Protein AF-A0A8T4E8Z8-F1 (afdb_monomer_lite)

Radius of gyration: 15.79 Å; chains: 1; bounding box: 40×46×44 Å

Sequence (149 aa):
YTINHCMGQRDHTHGIRDWTGIGNWFYFVVWFNDTLCINPAAIVMQDGRLGTGGFLFKDGKNIPLVDMKLKSHDFRDDGIFPTRTTLELLDANGDMHILIGEPGDIIPVPFTDAEGNESILVQSFGKFQLNDIMDGYGSYEVLRRMDKN

Structure (mmCIF, N/CA/C/O backbone):
data_AF-A0A8T4E8Z8-F1
#
_entry.id   AF-A0A8T4E8Z8-F1
#
loop_
_atom_site.group_PDB
_atom_site.id
_atom_site.type_symbol
_atom_site.label_atom_id
_atom_site.label_alt_id
_atom_site.label_comp_id
_atom_site.label_asym_id
_atom_site.label_entity_id
_atom_site.label_seq_id
_atom_site.pdbx_PDB_ins_code
_atom_site.Cartn_x
_atom_site.Cartn_y
_atom_site.Cartn_z
_atom_site.occupancy
_atom_site.B_iso_or_equiv
_atom_site.auth_seq_id
_atom_site.auth_comp_id
_atom_site.auth_asym_id
_atom_site.auth_atom_id
_atom_site.pdbx_PDB_model_num
ATOM 1 N N . TYR A 1 1 ? 9.522 -29.191 7.506 1.00 73.12 1 TYR A N 1
ATOM 2 C CA . TYR A 1 1 ? 9.161 -28.635 6.189 1.00 73.12 1 TYR A CA 1
ATOM 3 C C . TYR A 1 1 ? 10.310 -27.772 5.701 1.00 73.12 1 TYR A C 1
ATOM 5 O O . TYR A 1 1 ? 10.878 -27.063 6.522 1.00 73.12 1 TYR A O 1
ATOM 13 N N . THR A 1 2 ? 10.666 -27.853 4.419 1.00 87.25 2 THR A N 1
ATOM 14 C CA . THR A 1 2 ? 11.656 -26.960 3.793 1.00 87.25 2 THR A CA 1
ATOM 15 C C . THR A 1 2 ? 10.901 -25.916 2.985 1.00 87.25 2 THR A C 1
ATOM 17 O O . THR A 1 2 ? 10.030 -26.277 2.197 1.00 87.25 2 THR A O 1
ATOM 20 N N . ILE A 1 3 ? 11.212 -24.641 3.205 1.00 84.31 3 ILE A N 1
ATOM 21 C CA . ILE A 1 3 ? 10.571 -23.503 2.545 1.00 84.31 3 ILE A CA 1
ATOM 22 C C . ILE A 1 3 ? 11.584 -22.922 1.551 1.00 84.31 3 ILE A C 1
ATOM 24 O O . ILE A 1 3 ? 12.652 -22.476 1.962 1.00 84.31 3 ILE A O 1
ATOM 28 N N . ASN A 1 4 ? 11.266 -22.971 0.255 1.00 86.38 4 ASN A N 1
ATOM 29 C CA . ASN A 1 4 ? 12.123 -22.513 -0.847 1.00 86.38 4 ASN A CA 1
ATOM 30 C C . ASN A 1 4 ? 11.395 -21.443 -1.676 1.00 86.38 4 ASN A C 1
ATOM 32 O O . ASN A 1 4 ? 10.169 -21.379 -1.634 1.00 86.38 4 ASN A O 1
ATOM 36 N N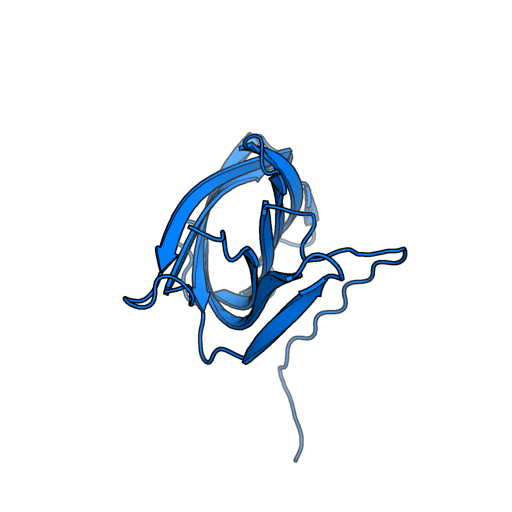 . HIS A 1 5 ? 12.141 -20.640 -2.447 1.00 79.19 5 HIS A N 1
ATOM 37 C CA . HIS A 1 5 ? 11.598 -19.604 -3.349 1.00 79.19 5 HIS A CA 1
ATOM 38 C C . HIS A 1 5 ? 10.611 -18.649 -2.666 1.00 79.19 5 HIS A C 1
ATOM 40 O O . HIS A 1 5 ? 9.549 -18.336 -3.196 1.00 79.19 5 HIS A O 1
ATOM 46 N N . CYS A 1 6 ? 10.954 -18.222 -1.454 1.00 80.81 6 CYS A N 1
ATOM 47 C CA . CYS A 1 6 ? 10.121 -17.327 -0.668 1.00 80.81 6 CYS A CA 1
ATOM 48 C C . CYS A 1 6 ? 10.689 -15.918 -0.657 1.00 80.81 6 CYS A C 1
ATOM 50 O O . CYS A 1 6 ? 11.903 -15.713 -0.684 1.00 80.81 6 CYS A O 1
ATOM 52 N N . MET A 1 7 ? 9.776 -14.961 -0.575 1.00 77.69 7 MET A N 1
ATOM 53 C CA . MET A 1 7 ? 10.091 -13.552 -0.419 1.00 77.69 7 MET A CA 1
ATOM 54 C C . MET A 1 7 ? 10.023 -13.192 1.059 1.00 77.69 7 MET A C 1
ATOM 56 O O . MET A 1 7 ? 9.243 -13.766 1.821 1.00 77.69 7 MET A O 1
ATOM 60 N N . GLY A 1 8 ? 10.867 -12.251 1.461 1.00 83.06 8 GLY A N 1
ATOM 61 C CA . GLY A 1 8 ? 10.908 -11.734 2.817 1.00 83.06 8 GLY A CA 1
ATOM 62 C C . GLY A 1 8 ? 10.972 -10.219 2.781 1.00 83.06 8 GLY A C 1
ATOM 63 O O . GLY A 1 8 ? 11.726 -9.639 2.003 1.00 83.06 8 GLY A O 1
ATOM 64 N N . GLN A 1 9 ? 10.197 -9.592 3.652 1.00 85.88 9 GLN A N 1
ATOM 65 C CA . GLN A 1 9 ? 10.253 -8.163 3.908 1.00 85.88 9 GLN A CA 1
ATOM 66 C C . GLN A 1 9 ? 10.801 -7.943 5.313 1.00 85.88 9 GLN A C 1
ATOM 68 O O . GLN A 1 9 ? 10.461 -8.667 6.249 1.00 85.88 9 GLN A O 1
ATOM 73 N N . ARG A 1 10 ? 11.606 -6.893 5.466 1.00 88.50 10 ARG A N 1
ATOM 74 C CA . ARG A 1 10 ? 11.874 -6.287 6.764 1.00 88.50 10 ARG A CA 1
ATOM 75 C C . ARG A 1 10 ? 11.838 -4.777 6.617 1.00 88.50 10 ARG A C 1
ATOM 77 O O . ARG A 1 10 ? 12.736 -4.196 6.014 1.00 88.50 10 ARG A O 1
ATOM 84 N N . ASP A 1 11 ? 10.838 -4.157 7.211 1.00 88.38 11 ASP A N 1
ATOM 85 C CA . ASP A 1 11 ? 10.815 -2.728 7.474 1.00 88.38 11 ASP A CA 1
ATOM 86 C C . ASP A 1 11 ? 11.259 -2.451 8.918 1.00 88.38 11 ASP A C 1
ATOM 88 O O . ASP A 1 11 ? 11.391 -3.348 9.759 1.00 88.38 11 ASP A O 1
ATOM 92 N N . HIS A 1 12 ? 11.602 -1.196 9.192 1.00 88.88 12 HIS A N 1
ATOM 93 C CA . HIS A 1 12 ? 11.970 -0.767 10.530 1.00 88.88 12 HIS A CA 1
ATOM 94 C C . HIS A 1 12 ? 11.457 0.639 10.780 1.00 88.88 12 HIS A C 1
ATOM 96 O O . HIS A 1 12 ? 11.642 1.551 9.977 1.00 88.88 12 HIS A O 1
ATOM 102 N N . THR A 1 13 ? 10.859 0.841 11.944 1.00 85.94 13 THR A N 1
ATOM 103 C CA . THR A 1 13 ? 10.588 2.171 12.473 1.00 85.94 13 THR A CA 1
ATOM 104 C C . THR A 1 13 ? 10.772 2.164 13.980 1.00 85.94 13 THR A C 1
ATOM 106 O O . THR A 1 13 ? 10.623 1.130 14.625 1.00 85.94 13 THR A O 1
ATOM 109 N N . HIS A 1 14 ? 11.083 3.326 14.541 1.00 88.31 14 HIS A N 1
ATOM 110 C CA . HIS A 1 14 ? 11.243 3.545 15.971 1.00 88.31 14 HIS A CA 1
ATOM 111 C C . HIS A 1 14 ? 10.494 4.816 16.391 1.00 88.31 14 HIS A C 1
ATOM 113 O O . HIS A 1 14 ? 10.242 5.691 15.564 1.00 88.31 14 HIS A O 1
ATOM 119 N N . GLY A 1 15 ? 10.153 4.915 17.676 1.00 89.81 15 GLY A N 1
ATOM 120 C CA . GLY A 1 15 ? 9.452 6.064 18.254 1.00 89.81 15 GLY A CA 1
ATOM 121 C C . GLY A 1 15 ? 8.089 5.711 18.844 1.00 89.81 15 GLY A C 1
ATOM 122 O O . GLY A 1 15 ? 7.636 4.569 18.767 1.00 89.81 15 GLY A O 1
ATOM 123 N N . ILE A 1 16 ? 7.451 6.706 19.462 1.00 88.19 16 ILE A N 1
ATOM 124 C CA . ILE A 1 16 ? 6.087 6.589 19.985 1.00 88.19 16 ILE A CA 1
ATOM 125 C C . ILE A 1 16 ? 5.129 6.587 18.793 1.00 88.19 16 ILE A C 1
ATOM 127 O O . ILE A 1 16 ? 5.208 7.468 17.937 1.00 88.19 16 ILE A O 1
ATOM 131 N N . ARG A 1 17 ? 4.234 5.599 18.738 1.00 87.19 17 ARG A N 1
ATOM 132 C CA . ARG A 1 17 ? 3.198 5.496 17.711 1.00 87.19 17 ARG A CA 1
ATOM 133 C C . ARG A 1 17 ? 1.835 5.456 18.372 1.00 87.19 17 ARG A C 1
ATOM 135 O O . ARG A 1 17 ? 1.592 4.606 19.224 1.00 87.19 17 ARG A O 1
ATOM 142 N N . ASP A 1 18 ? 0.973 6.359 17.934 1.00 89.56 18 ASP A N 1
ATOM 143 C CA . ASP A 1 18 ? -0.442 6.347 18.254 1.00 89.56 18 ASP A CA 1
ATOM 144 C C . ASP A 1 18 ? -1.225 6.044 16.972 1.00 89.56 18 ASP A C 1
ATOM 146 O O . ASP A 1 18 ? -1.353 6.884 16.080 1.00 89.56 18 ASP A O 1
ATOM 150 N N . TRP A 1 19 ? -1.694 4.801 16.865 1.00 90.69 19 TRP A N 1
ATOM 151 C CA . TRP A 1 19 ? -2.457 4.330 15.714 1.00 90.69 19 TRP A CA 1
ATOM 152 C C . TRP A 1 19 ? -3.920 4.771 15.748 1.00 90.69 19 TRP A C 1
ATOM 154 O O . TRP A 1 19 ? -4.617 4.568 14.758 1.00 90.69 19 TRP A O 1
ATOM 164 N N . THR A 1 20 ? -4.410 5.377 16.830 1.00 91.31 20 THR A N 1
ATOM 165 C CA . THR A 1 20 ? -5.722 6.039 16.811 1.00 91.31 20 THR A CA 1
ATOM 166 C C . THR A 1 20 ? -5.581 7.493 16.357 1.00 91.31 20 THR A C 1
ATOM 168 O O . THR A 1 20 ? -6.523 8.040 15.793 1.00 91.31 20 THR A O 1
ATOM 171 N N . GLY A 1 21 ? -4.402 8.108 16.511 1.00 87.31 21 GLY A N 1
ATOM 172 C CA . GLY A 1 21 ? -4.135 9.521 16.210 1.00 87.31 21 GLY A CA 1
ATOM 173 C C . GLY A 1 21 ? -4.012 9.914 14.728 1.00 87.31 21 GLY A C 1
ATOM 174 O O . GLY A 1 21 ? -3.993 11.106 14.421 1.00 87.31 21 GLY A O 1
ATOM 175 N N . ILE A 1 22 ? -3.950 8.957 13.796 1.00 86.56 22 ILE A N 1
ATOM 176 C CA . ILE A 1 22 ? -3.919 9.219 12.342 1.00 86.56 22 ILE A CA 1
ATOM 177 C C . ILE A 1 22 ? -5.250 8.835 11.679 1.00 86.56 22 ILE A C 1
ATOM 179 O O . ILE A 1 22 ? -6.045 8.103 12.261 1.00 86.56 22 ILE A O 1
ATOM 183 N N . GLY A 1 23 ? -5.514 9.356 10.475 1.00 84.69 23 GLY A N 1
ATOM 184 C CA . GLY A 1 23 ? -6.725 9.031 9.716 1.00 84.69 23 GLY A CA 1
ATOM 185 C C . GLY A 1 23 ? -6.639 7.634 9.100 1.00 84.69 23 GLY A C 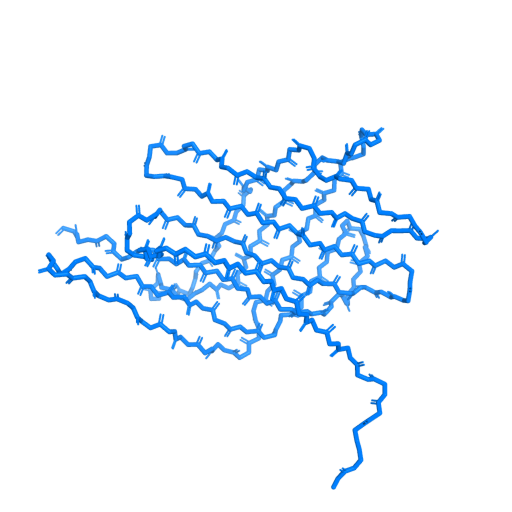1
ATOM 186 O O . GLY A 1 23 ? -7.116 6.665 9.682 1.00 84.69 23 GLY A O 1
ATOM 187 N N . ASN A 1 24 ? -5.994 7.529 7.936 1.00 88.75 24 ASN A N 1
ATOM 188 C CA . ASN A 1 24 ? -5.722 6.246 7.282 1.00 88.75 24 ASN A CA 1
ATOM 189 C C . ASN A 1 24 ? -4.222 6.052 7.053 1.00 88.75 24 ASN A C 1
ATOM 191 O O . ASN A 1 24 ? -3.474 7.012 6.857 1.00 88.75 24 ASN A O 1
ATOM 195 N N . TRP A 1 25 ? -3.804 4.794 7.024 1.00 93.81 25 TRP A N 1
ATOM 196 C CA . TRP A 1 25 ? -2.454 4.367 6.663 1.00 93.81 25 TRP A CA 1
ATOM 197 C C . TRP A 1 25 ? -2.556 3.350 5.538 1.00 93.81 25 TRP A C 1
ATOM 199 O O . TRP A 1 25 ? -3.407 2.467 5.594 1.00 93.81 25 TRP A O 1
ATOM 209 N N . PHE A 1 26 ? -1.691 3.471 4.542 1.00 95.50 26 PHE A N 1
ATOM 210 C CA . PHE A 1 26 ? -1.542 2.511 3.459 1.00 95.50 26 PHE A CA 1
ATOM 211 C C . PHE A 1 26 ? -0.070 2.172 3.343 1.00 95.50 26 PHE A C 1
ATOM 213 O O . PHE A 1 26 ? 0.749 3.065 3.123 1.00 95.50 26 PHE A O 1
ATOM 220 N N . TYR A 1 27 ? 0.266 0.899 3.477 1.00 96.62 27 TYR A N 1
ATOM 221 C CA . TYR A 1 27 ? 1.625 0.422 3.330 1.00 96.62 27 TYR A CA 1
ATOM 222 C C . TYR A 1 27 ? 1.628 -0.910 2.610 1.00 96.62 27 TYR A C 1
ATOM 224 O O . TYR A 1 27 ? 1.086 -1.905 3.088 1.00 96.62 27 TYR A O 1
ATOM 232 N N . PHE A 1 28 ? 2.234 -0.916 1.429 1.00 97.62 28 PHE A N 1
ATOM 233 C CA . PHE A 1 28 ? 2.340 -2.114 0.612 1.00 97.62 28 PHE A CA 1
ATOM 234 C C . PHE A 1 28 ? 3.808 -2.411 0.351 1.00 97.62 28 PHE A C 1
ATOM 236 O O . PHE A 1 28 ? 4.605 -1.496 0.138 1.00 97.62 28 PHE A O 1
ATOM 243 N N . VAL A 1 29 ? 4.176 -3.688 0.339 1.00 96.75 29 VAL A N 1
ATOM 244 C CA . VAL A 1 29 ? 5.468 -4.138 -0.187 1.00 96.75 29 VAL A CA 1
ATOM 245 C C . VAL A 1 29 ? 5.194 -5.291 -1.122 1.00 96.75 29 VAL A C 1
ATOM 247 O O . VAL A 1 29 ? 4.774 -6.362 -0.690 1.00 96.75 29 VAL A O 1
ATOM 250 N N . VAL A 1 30 ? 5.382 -5.042 -2.411 1.00 97.62 30 VAL A N 1
ATOM 251 C CA . VAL A 1 30 ? 4.860 -5.895 -3.474 1.00 97.62 30 VAL A CA 1
ATOM 252 C C . VAL A 1 30 ? 5.979 -6.281 -4.419 1.00 97.62 30 VAL A C 1
ATOM 254 O O . VAL A 1 30 ? 6.745 -5.428 -4.868 1.00 97.62 30 VAL A O 1
ATOM 257 N N . TRP A 1 31 ? 6.021 -7.560 -4.763 1.00 96.31 31 TRP A N 1
ATOM 258 C CA . TRP A 1 31 ? 6.874 -8.113 -5.802 1.00 96.31 31 TRP A CA 1
ATOM 259 C C . TRP A 1 31 ? 6.007 -8.531 -6.979 1.00 96.31 31 TRP A C 1
ATOM 261 O O . TRP A 1 31 ? 5.010 -9.228 -6.801 1.00 96.31 31 TRP A O 1
ATOM 271 N N . PHE A 1 32 ? 6.403 -8.120 -8.178 1.00 96.50 32 PHE A N 1
ATOM 272 C CA . PHE A 1 32 ? 5.764 -8.541 -9.426 1.00 96.50 32 PHE A CA 1
ATOM 273 C C . PHE A 1 32 ? 6.603 -9.588 -10.153 1.00 96.50 32 PHE A C 1
ATOM 275 O O . PHE A 1 32 ? 6.068 -10.486 -10.793 1.00 96.50 32 PHE A O 1
ATOM 282 N N . ASN A 1 33 ? 7.925 -9.465 -10.065 1.00 93.88 33 ASN A N 1
ATOM 283 C CA . ASN A 1 33 ? 8.898 -10.416 -10.591 1.00 93.88 33 ASN A CA 1
ATOM 284 C C . ASN A 1 33 ? 10.287 -10.107 -10.000 1.00 93.88 33 ASN A C 1
ATOM 286 O O . ASN A 1 33 ? 10.437 -9.198 -9.181 1.00 93.88 33 ASN A O 1
ATOM 290 N N . ASP A 1 34 ? 11.308 -10.834 -10.452 1.00 91.56 34 ASP A N 1
ATOM 291 C CA . ASP A 1 34 ? 12.688 -10.726 -9.960 1.00 91.56 34 ASP A CA 1
ATOM 292 C C . ASP A 1 34 ? 13.336 -9.348 -10.176 1.00 91.56 34 ASP A C 1
ATOM 294 O O . ASP A 1 34 ? 14.337 -9.029 -9.531 1.00 91.56 34 ASP A O 1
ATOM 298 N N . THR A 1 35 ? 12.795 -8.520 -11.074 1.00 95.38 35 THR A N 1
ATOM 299 C CA . THR A 1 35 ? 13.341 -7.193 -11.380 1.00 95.38 35 THR A CA 1
ATOM 300 C C . THR A 1 35 ? 12.398 -6.048 -11.048 1.00 95.38 35 THR A C 1
ATOM 302 O O . THR A 1 35 ? 12.797 -4.903 -11.239 1.00 95.38 35 THR A O 1
ATOM 305 N N . LEU A 1 36 ? 11.196 -6.314 -10.525 1.00 97.12 36 LEU A N 1
ATOM 306 C CA . LEU A 1 36 ? 10.172 -5.299 -10.289 1.00 97.12 36 LEU A CA 1
ATOM 307 C C . LEU A 1 36 ? 9.486 -5.477 -8.934 1.00 97.12 36 LEU A C 1
ATOM 309 O O . LEU A 1 36 ? 8.726 -6.424 -8.718 1.00 97.12 36 LEU A O 1
ATOM 313 N N . CYS A 1 37 ? 9.711 -4.509 -8.049 1.00 96.81 37 CYS A N 1
ATOM 314 C CA . CYS A 1 37 ? 9.071 -4.427 -6.738 1.00 96.81 37 CYS A CA 1
ATOM 315 C C . CYS A 1 37 ? 8.622 -2.991 -6.472 1.00 96.81 37 CYS A C 1
ATOM 317 O O . CYS A 1 37 ? 9.230 -2.049 -6.975 1.00 96.81 37 CYS A O 1
ATOM 319 N N . ILE A 1 38 ? 7.606 -2.798 -5.640 1.00 97.81 38 ILE A N 1
ATOM 320 C CA . ILE A 1 38 ? 7.186 -1.460 -5.221 1.00 97.81 38 ILE A CA 1
ATOM 321 C C . ILE A 1 38 ? 6.837 -1.440 -3.739 1.00 97.81 38 ILE A C 1
ATOM 323 O O . ILE A 1 38 ? 6.285 -2.396 -3.195 1.00 97.81 38 ILE A O 1
ATOM 327 N N . ASN A 1 39 ? 7.171 -0.330 -3.091 1.00 96.81 39 ASN A N 1
ATOM 328 C CA . ASN A 1 39 ? 6.890 -0.079 -1.693 1.00 96.81 39 ASN A CA 1
ATOM 329 C C . ASN A 1 39 ? 6.305 1.326 -1.499 1.00 96.81 39 ASN A C 1
ATOM 331 O O . ASN A 1 39 ? 7.064 2.248 -1.202 1.00 96.81 39 ASN A O 1
ATOM 335 N N . PRO A 1 40 ? 4.996 1.538 -1.701 1.00 97.00 40 PRO A N 1
ATOM 336 C CA . PRO A 1 40 ? 4.360 2.795 -1.346 1.00 97.00 40 PRO A CA 1
ATOM 337 C C . PRO A 1 40 ? 3.936 2.825 0.128 1.00 97.00 40 PRO A C 1
ATOM 339 O O . PRO A 1 40 ? 3.436 1.838 0.670 1.00 97.00 40 PRO A O 1
ATOM 342 N N . ALA A 1 41 ? 4.094 3.991 0.748 1.00 95.56 41 ALA A N 1
ATOM 343 C CA . ALA A 1 41 ? 3.586 4.335 2.066 1.00 95.56 41 ALA A CA 1
ATOM 344 C C . ALA A 1 41 ? 2.823 5.663 1.983 1.00 95.56 41 ALA A C 1
ATOM 346 O O . ALA A 1 41 ? 3.361 6.667 1.506 1.00 95.56 41 ALA A O 1
ATOM 347 N N . ALA A 1 42 ? 1.586 5.687 2.469 1.00 92.88 42 ALA A N 1
ATOM 348 C CA . ALA A 1 42 ? 0.769 6.890 2.519 1.00 92.88 42 ALA A CA 1
ATOM 349 C C . ALA A 1 42 ? 0.045 7.016 3.863 1.00 92.88 42 ALA A C 1
ATOM 351 O O . ALA A 1 42 ? -0.565 6.066 4.349 1.00 92.88 42 ALA A O 1
ATOM 352 N N . ILE A 1 43 ? 0.086 8.216 4.440 1.00 91.19 43 ILE A N 1
ATOM 353 C CA . ILE A 1 43 ? -0.671 8.609 5.628 1.00 91.19 43 ILE A CA 1
ATOM 354 C C . ILE A 1 43 ? -1.677 9.666 5.209 1.00 91.19 43 ILE A C 1
ATOM 356 O O . ILE A 1 43 ? -1.283 10.739 4.754 1.00 91.19 43 ILE A O 1
ATOM 360 N N . VAL A 1 44 ? -2.959 9.385 5.400 1.00 86.94 44 VAL A N 1
ATOM 361 C CA . VAL A 1 44 ? -4.024 10.380 5.275 1.00 86.94 44 VAL A CA 1
ATOM 362 C C . VAL A 1 44 ? -4.291 10.937 6.668 1.00 86.94 44 VAL A C 1
ATOM 364 O O . VAL A 1 44 ? -4.761 10.223 7.556 1.00 86.94 44 VAL A O 1
ATOM 367 N N . MET A 1 45 ? -3.962 12.207 6.871 1.00 81.69 45 MET A N 1
ATOM 368 C CA . MET A 1 45 ? -4.300 12.949 8.082 1.00 81.69 45 MET A CA 1
ATOM 369 C C . MET A 1 45 ? -5.806 13.230 8.128 1.00 81.69 45 MET A C 1
ATOM 371 O O . MET A 1 45 ? -6.484 13.222 7.102 1.00 81.69 45 MET A O 1
ATOM 375 N N . GLN A 1 46 ? -6.333 13.538 9.313 1.00 73.25 46 GLN A N 1
ATOM 376 C CA . GLN A 1 46 ? -7.758 13.856 9.485 1.00 73.25 46 GLN A CA 1
ATOM 377 C C . GLN A 1 46 ? -8.220 15.068 8.666 1.00 73.25 46 GLN A C 1
ATOM 379 O O . GLN A 1 46 ? -9.356 15.118 8.212 1.00 73.25 46 GLN A O 1
ATOM 384 N N . ASP A 1 47 ? -7.333 16.041 8.461 1.00 76.38 47 ASP A N 1
ATOM 385 C CA . ASP A 1 47 ? -7.599 17.233 7.649 1.00 76.38 47 ASP A CA 1
ATOM 386 C C . ASP A 1 47 ? -7.456 16.982 6.135 1.00 76.38 47 ASP A C 1
ATOM 388 O O . ASP A 1 47 ? -7.503 17.920 5.340 1.00 76.38 47 ASP A O 1
ATOM 392 N N . GLY A 1 48 ? -7.263 15.723 5.729 1.00 74.75 48 GLY A N 1
ATOM 393 C CA . GLY A 1 48 ? -7.087 15.312 4.341 1.00 74.75 48 GLY A CA 1
ATOM 394 C C . GLY A 1 48 ? -5.674 15.518 3.795 1.00 74.75 48 GLY A C 1
ATOM 395 O O . GLY A 1 48 ? -5.423 15.147 2.647 1.00 74.75 48 GLY A O 1
ATOM 396 N N . ARG A 1 49 ? -4.728 16.069 4.576 1.00 78.69 49 ARG A N 1
ATOM 397 C CA . ARG A 1 49 ? -3.324 16.130 4.146 1.00 78.69 49 ARG A CA 1
ATOM 398 C C . ARG A 1 49 ? -2.766 14.727 3.966 1.00 78.69 49 ARG A C 1
ATOM 400 O O . ARG A 1 49 ? -3.004 13.838 4.782 1.00 78.69 49 ARG A O 1
ATOM 407 N N . LEU A 1 50 ? -1.961 14.564 2.925 1.00 84.56 50 LEU A N 1
ATOM 408 C CA . LEU A 1 50 ? -1.327 13.302 2.592 1.00 84.56 50 LEU A CA 1
ATOM 409 C C . LEU A 1 50 ? 0.180 13.400 2.835 1.00 84.56 50 LEU A C 1
ATOM 411 O O . LEU A 1 50 ? 0.853 14.257 2.266 1.00 84.56 50 LEU A O 1
ATOM 415 N N . GLY A 1 51 ? 0.705 12.531 3.694 1.00 88.00 51 GLY A N 1
ATOM 416 C CA . GLY A 1 51 ? 2.136 12.258 3.776 1.00 88.00 51 GLY A CA 1
ATOM 417 C C . GLY A 1 51 ? 2.444 11.024 2.942 1.00 88.00 51 GLY A C 1
ATOM 418 O O . GLY A 1 51 ? 1.883 9.968 3.216 1.00 88.00 51 GLY A O 1
ATOM 419 N N . THR A 1 52 ? 3.310 11.139 1.940 1.00 92.62 52 THR A N 1
ATOM 420 C CA . THR A 1 52 ? 3.635 10.035 1.025 1.00 92.62 52 THR A CA 1
ATOM 421 C C . THR A 1 52 ? 5.127 9.766 0.997 1.00 92.62 52 THR A C 1
ATOM 423 O O . THR A 1 52 ? 5.942 10.675 1.152 1.00 92.62 52 THR A O 1
ATOM 426 N N . GLY A 1 53 ? 5.495 8.521 0.740 1.00 93.31 53 GLY A N 1
ATOM 427 C CA . GLY A 1 53 ? 6.872 8.132 0.486 1.00 93.31 53 GLY A CA 1
ATOM 428 C C . GLY A 1 53 ? 6.941 6.696 0.006 1.00 93.31 53 GLY A C 1
ATOM 429 O O . GLY A 1 53 ? 5.972 5.951 0.108 1.00 93.31 53 GLY A O 1
ATOM 430 N N . GLY A 1 54 ? 8.078 6.300 -0.542 1.00 95.94 54 GLY A N 1
ATOM 431 C CA . GLY A 1 54 ? 8.231 4.948 -1.049 1.00 95.94 54 GLY A CA 1
ATOM 432 C C . GLY A 1 54 ? 9.171 4.865 -2.228 1.00 95.94 54 GLY A C 1
ATOM 433 O O . GLY A 1 54 ? 9.767 5.863 -2.644 1.00 95.94 54 GLY A O 1
ATOM 434 N N . PHE A 1 55 ? 9.288 3.658 -2.768 1.00 96.75 55 PHE A N 1
ATOM 435 C CA . PHE A 1 55 ? 10.196 3.386 -3.870 1.00 96.75 55 PHE A CA 1
ATOM 436 C C . PHE A 1 55 ? 9.634 2.340 -4.832 1.00 96.75 55 PHE A C 1
ATOM 438 O O . PHE A 1 55 ? 8.986 1.380 -4.418 1.00 96.75 55 PHE A O 1
ATOM 445 N N . LEU A 1 56 ? 9.931 2.517 -6.114 1.00 98.00 56 LEU A N 1
ATOM 446 C CA . LEU A 1 56 ? 9.841 1.510 -7.158 1.00 98.00 56 LEU A CA 1
ATOM 447 C C . LEU A 1 56 ? 11.245 0.946 -7.388 1.00 98.00 56 LEU A C 1
ATOM 449 O O . LEU A 1 56 ? 12.161 1.671 -7.767 1.00 98.00 56 LEU A O 1
ATOM 453 N N . PHE A 1 57 ? 11.424 -0.351 -7.187 1.00 97.56 57 PHE A N 1
ATOM 454 C CA . PHE A 1 57 ? 12.625 -1.044 -7.623 1.00 97.56 57 PHE A CA 1
ATOM 455 C C . PHE A 1 57 ? 12.380 -1.632 -9.009 1.00 97.56 57 PHE A C 1
ATOM 457 O O . PHE A 1 57 ? 11.463 -2.434 -9.177 1.00 97.56 57 PHE A O 1
ATOM 464 N N . LYS A 1 58 ? 13.193 -1.240 -9.992 1.00 97.62 58 LYS A N 1
ATOM 465 C CA . LYS A 1 58 ? 13.093 -1.716 -11.372 1.00 97.62 58 LYS A CA 1
ATOM 466 C C . LYS A 1 58 ? 14.476 -1.945 -11.974 1.00 97.62 58 LYS A C 1
ATOM 468 O O . LYS A 1 58 ? 15.305 -1.037 -11.981 1.00 97.62 58 LYS A O 1
ATOM 473 N N . ASP A 1 59 ? 14.722 -3.154 -12.472 1.00 97.06 59 ASP A N 1
ATOM 474 C CA . ASP A 1 59 ? 15.935 -3.539 -13.210 1.00 97.06 59 ASP A CA 1
ATOM 475 C C . ASP A 1 59 ? 17.242 -3.154 -12.487 1.00 97.06 59 ASP A C 1
ATOM 477 O O . ASP A 1 59 ? 18.164 -2.567 -13.058 1.00 97.06 59 ASP A O 1
ATOM 481 N N . GLY A 1 60 ? 17.312 -3.454 -11.186 1.00 96.06 60 GLY A N 1
ATOM 482 C CA . GLY A 1 60 ? 18.495 -3.177 -10.366 1.00 96.06 60 GLY A CA 1
ATOM 483 C C . GLY A 1 60 ? 18.587 -1.746 -9.828 1.00 96.06 60 GLY A C 1
ATOM 484 O O . GLY A 1 60 ? 19.562 -1.420 -9.150 1.00 96.06 60 GLY A O 1
ATOM 485 N N . LYS A 1 61 ? 17.604 -0.884 -10.108 1.00 97.56 61 LYS A N 1
ATOM 486 C CA . LYS A 1 61 ? 17.590 0.518 -9.673 1.00 97.56 61 LYS A CA 1
ATOM 487 C C . LYS A 1 61 ? 16.456 0.781 -8.700 1.00 97.56 61 LYS A C 1
ATOM 489 O O . LYS A 1 61 ? 15.341 0.319 -8.906 1.00 97.56 61 LYS A O 1
ATOM 494 N N . ASN A 1 62 ? 16.744 1.579 -7.677 1.00 97.50 62 ASN A N 1
ATOM 495 C CA . ASN A 1 62 ? 15.738 2.084 -6.755 1.00 97.50 62 ASN A CA 1
ATOM 496 C C . ASN A 1 62 ? 15.314 3.495 -7.180 1.00 97.50 62 ASN A C 1
ATOM 498 O O . ASN A 1 62 ? 16.156 4.388 -7.272 1.00 97.50 62 ASN A O 1
ATOM 502 N N . ILE A 1 63 ? 14.027 3.683 -7.447 1.00 98.38 63 ILE A N 1
ATOM 503 C CA . ILE A 1 63 ? 13.440 4.913 -7.975 1.00 98.38 63 ILE A CA 1
ATOM 504 C C . ILE A 1 63 ? 12.466 5.450 -6.920 1.00 98.38 63 ILE A C 1
ATOM 506 O O . ILE A 1 63 ? 11.495 4.769 -6.595 1.00 98.38 63 ILE A O 1
ATOM 510 N N . PRO A 1 64 ? 12.699 6.638 -6.342 1.00 98.19 64 PRO A N 1
ATOM 511 C CA . PRO A 1 64 ? 11.775 7.215 -5.370 1.00 98.19 64 PRO A CA 1
ATOM 512 C C . PRO A 1 64 ? 10.387 7.472 -5.963 1.00 98.19 64 PRO A C 1
ATOM 514 O O . PRO A 1 64 ? 10.271 7.890 -7.114 1.00 98.19 64 PRO A O 1
ATOM 517 N N . LEU A 1 65 ? 9.349 7.283 -5.151 1.00 97.81 65 LEU A N 1
ATOM 518 C CA . LEU A 1 65 ? 8.005 7.781 -5.432 1.00 97.81 65 LEU A CA 1
ATOM 519 C C . LEU A 1 65 ? 7.893 9.198 -4.859 1.00 97.81 65 LEU A C 1
ATOM 521 O O . LEU A 1 65 ? 8.139 9.403 -3.670 1.00 97.81 65 LEU A O 1
ATOM 525 N N . VAL A 1 66 ? 7.573 10.172 -5.708 1.00 96.12 66 VAL A N 1
ATOM 526 C CA . VAL A 1 66 ? 7.599 11.605 -5.365 1.00 96.12 66 VAL A CA 1
ATOM 527 C C . VAL A 1 66 ? 6.213 12.191 -5.107 1.00 96.12 66 VAL A C 1
ATOM 529 O O . VAL A 1 66 ? 6.115 13.210 -4.430 1.00 96.12 66 VAL A O 1
ATOM 532 N N . ASP A 1 67 ? 5.155 11.547 -5.602 1.00 94.88 67 ASP A N 1
ATOM 533 C CA . ASP A 1 67 ? 3.764 11.884 -5.286 1.00 94.88 67 ASP A CA 1
ATOM 534 C C . ASP A 1 67 ? 2.907 10.611 -5.264 1.00 94.88 67 ASP A C 1
ATOM 536 O O . ASP A 1 67 ? 3.220 9.620 -5.933 1.00 94.88 67 ASP A O 1
ATOM 540 N N . MET A 1 68 ? 1.822 10.634 -4.490 1.00 95.00 68 MET A N 1
ATOM 541 C CA . MET A 1 68 ? 0.805 9.585 -4.497 1.00 95.00 68 MET A CA 1
ATOM 542 C C . MET A 1 68 ? -0.579 10.187 -4.316 1.00 95.00 68 MET A C 1
ATOM 544 O O . MET A 1 68 ? -0.763 11.151 -3.581 1.00 95.00 68 MET A O 1
ATOM 548 N N . LYS A 1 69 ? -1.589 9.567 -4.920 1.00 93.44 69 LYS A N 1
ATOM 549 C CA . LYS A 1 69 ? -2.993 9.920 -4.714 1.00 93.44 69 LYS A CA 1
ATOM 550 C C . LYS A 1 69 ? -3.814 8.669 -4.483 1.00 93.44 69 LYS A C 1
ATOM 552 O O . LYS A 1 69 ? -3.769 7.727 -5.273 1.00 93.44 69 LYS A O 1
ATOM 557 N N . LEU A 1 70 ? -4.620 8.692 -3.428 1.00 92.81 70 LEU A N 1
ATOM 558 C CA . LEU A 1 70 ? -5.650 7.687 -3.218 1.00 92.81 70 LEU A CA 1
ATOM 559 C C . LEU A 1 70 ? -6.784 7.925 -4.221 1.00 92.81 70 LEU A C 1
ATOM 561 O O . LEU A 1 70 ? -7.436 8.966 -4.184 1.00 92.81 70 LEU A O 1
ATOM 565 N N . LYS A 1 71 ? -7.000 6.979 -5.138 1.00 94.88 71 LYS A N 1
ATOM 566 C CA . LYS A 1 71 ? -8.060 7.064 -6.156 1.00 94.88 71 LYS A CA 1
ATOM 567 C C . LYS A 1 71 ? -9.352 6.428 -5.666 1.00 94.88 71 LYS A C 1
ATOM 569 O O . LYS A 1 71 ? -10.418 7.002 -5.856 1.00 94.88 71 LYS A O 1
ATOM 574 N N . SER A 1 72 ? -9.246 5.259 -5.041 1.00 95.12 72 SER A N 1
ATOM 575 C CA . SER A 1 72 ? -10.362 4.581 -4.388 1.00 95.12 72 SER A CA 1
ATOM 576 C C . SER A 1 72 ? -9.867 3.708 -3.241 1.00 95.12 72 SER A C 1
ATOM 578 O O . SER A 1 72 ? -8.729 3.228 -3.249 1.00 95.12 72 SER A O 1
ATOM 580 N N . HIS A 1 73 ? -10.737 3.511 -2.259 1.00 94.56 73 HIS A N 1
ATOM 581 C CA . HIS A 1 73 ? -10.539 2.569 -1.172 1.00 94.56 73 HIS A CA 1
ATOM 582 C C . HIS A 1 73 ? -11.899 1.990 -0.791 1.00 94.56 73 HIS A C 1
ATOM 584 O O . HIS A 1 73 ? -12.728 2.676 -0.192 1.00 94.56 73 HIS A O 1
ATOM 590 N N . ASP A 1 74 ? -12.127 0.755 -1.217 1.00 96.38 74 ASP A N 1
ATOM 591 C CA . ASP A 1 74 ? -13.421 0.094 -1.158 1.00 96.38 74 ASP A CA 1
ATOM 592 C C . ASP A 1 74 ? -13.465 -0.858 0.039 1.00 96.38 74 ASP A C 1
ATOM 594 O O . ASP A 1 74 ? -12.456 -1.469 0.408 1.00 96.38 74 ASP A O 1
ATOM 598 N N . PHE A 1 75 ? -14.649 -0.999 0.631 1.00 95.00 75 PHE A N 1
ATOM 599 C CA . PHE A 1 75 ? -14.887 -1.800 1.829 1.00 95.00 75 PHE A CA 1
ATOM 600 C C . PHE A 1 75 ? -15.935 -2.881 1.574 1.00 95.00 75 PHE A C 1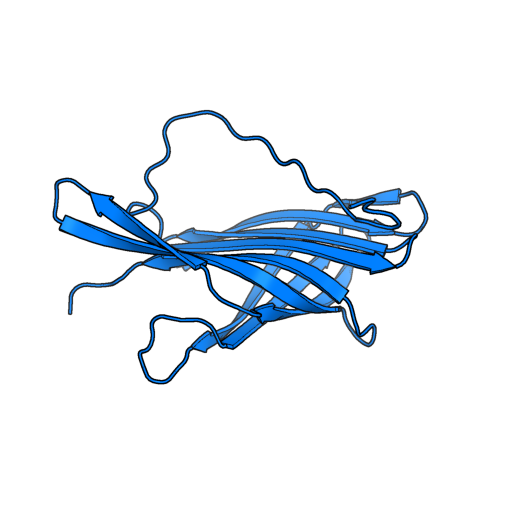
ATOM 602 O O . PHE A 1 75 ? -16.716 -2.804 0.624 1.00 95.00 75 PHE A O 1
ATOM 609 N N . ARG A 1 76 ? -15.950 -3.894 2.441 1.00 94.31 76 ARG A N 1
ATOM 610 C CA . ARG A 1 76 ? -17.072 -4.826 2.583 1.00 94.31 76 ARG A CA 1
ATOM 611 C C . ARG A 1 76 ? -18.301 -4.077 3.102 1.00 94.31 76 ARG A C 1
ATOM 613 O O . ARG A 1 76 ? -18.202 -2.936 3.548 1.00 94.31 76 ARG A O 1
ATOM 620 N N . ASP A 1 77 ? -19.444 -4.754 3.110 1.00 90.25 77 ASP A N 1
ATOM 621 C CA . ASP A 1 77 ? -20.717 -4.191 3.580 1.00 90.25 77 ASP A CA 1
ATOM 622 C C . ASP A 1 77 ? -20.678 -3.727 5.048 1.00 90.25 77 ASP A C 1
ATOM 624 O O . ASP A 1 77 ? -21.456 -2.864 5.444 1.00 90.25 77 ASP A O 1
ATOM 628 N N . ASP A 1 78 ? -19.757 -4.268 5.856 1.00 86.62 78 ASP A N 1
ATOM 629 C CA . ASP A 1 78 ? -19.509 -3.803 7.227 1.00 86.62 78 ASP A CA 1
ATOM 630 C C . ASP A 1 78 ? -18.879 -2.403 7.294 1.00 86.62 78 ASP A C 1
ATOM 632 O O . ASP A 1 78 ? -18.889 -1.773 8.350 1.00 86.62 78 ASP A O 1
ATOM 636 N N . GLY A 1 79 ? -18.338 -1.904 6.181 1.00 87.69 79 GLY A N 1
ATOM 637 C CA . GLY A 1 79 ? -17.645 -0.626 6.113 1.00 87.69 79 GLY A CA 1
ATOM 638 C C . GLY A 1 79 ? -16.351 -0.593 6.926 1.00 87.69 79 GLY A C 1
ATOM 639 O O . GLY A 1 79 ? -15.887 0.497 7.250 1.00 87.69 79 GLY A O 1
ATOM 640 N N . ILE A 1 80 ? -15.786 -1.747 7.289 1.00 87.94 80 ILE A N 1
ATOM 641 C CA . ILE A 1 80 ? -14.586 -1.888 8.124 1.00 87.94 80 ILE A CA 1
ATOM 642 C C . ILE A 1 80 ? -13.462 -2.520 7.320 1.00 87.94 80 ILE A C 1
ATOM 644 O O . ILE A 1 80 ? -12.361 -1.970 7.250 1.00 87.94 80 ILE A O 1
ATOM 648 N N . PHE A 1 81 ? -13.724 -3.678 6.716 1.00 94.50 81 PHE A N 1
ATOM 649 C CA . PHE A 1 81 ? -12.675 -4.446 6.063 1.00 94.50 81 PHE A CA 1
ATOM 650 C C . PHE A 1 81 ? -12.552 -4.064 4.592 1.00 94.50 81 PHE A C 1
ATOM 652 O O . PHE A 1 81 ? -13.555 -4.054 3.878 1.00 94.50 81 PHE A O 1
ATOM 659 N N . PRO A 1 82 ? -11.338 -3.764 4.109 1.00 96.06 82 PRO A N 1
ATOM 660 C CA . PRO A 1 82 ? -11.134 -3.364 2.732 1.00 96.06 82 PRO A CA 1
ATOM 661 C C . PRO A 1 82 ? -11.349 -4.543 1.780 1.00 96.06 82 PRO A C 1
ATOM 663 O O . PRO A 1 82 ? -11.061 -5.696 2.108 1.00 96.06 82 PRO A O 1
ATOM 666 N N . THR A 1 83 ? -11.820 -4.237 0.579 1.00 97.81 83 THR A N 1
ATOM 667 C CA . THR A 1 83 ? -11.890 -5.169 -0.554 1.00 97.81 83 THR A CA 1
ATOM 668 C C . THR A 1 83 ? -10.920 -4.777 -1.659 1.00 97.81 83 THR A C 1
ATOM 670 O O . THR A 1 83 ? -10.438 -5.653 -2.372 1.00 97.81 83 THR A O 1
ATOM 673 N N . ARG A 1 84 ? -10.600 -3.482 -1.788 1.00 98.25 84 ARG A N 1
ATOM 674 C CA . ARG A 1 84 ? -9.700 -2.968 -2.823 1.00 98.25 84 ARG A CA 1
ATOM 675 C C . ARG A 1 84 ? -9.123 -1.603 -2.458 1.00 98.25 84 ARG A C 1
ATOM 677 O O . ARG A 1 84 ? -9.806 -0.761 -1.882 1.00 98.25 84 ARG A O 1
ATOM 684 N N . THR A 1 85 ? -7.882 -1.350 -2.854 1.00 97.50 85 THR A N 1
ATOM 685 C CA . THR A 1 85 ? -7.259 -0.018 -2.827 1.00 97.50 85 THR A CA 1
ATOM 686 C C . THR A 1 85 ? -6.668 0.300 -4.187 1.00 97.50 85 THR A C 1
ATOM 688 O O . THR A 1 85 ? -5.972 -0.535 -4.758 1.00 97.50 85 THR A O 1
ATOM 691 N N . THR A 1 86 ? -6.900 1.515 -4.684 1.00 97.88 86 THR A N 1
ATOM 692 C CA . THR A 1 86 ? -6.272 2.023 -5.908 1.00 97.88 86 THR A CA 1
ATOM 693 C C . THR A 1 86 ? -5.466 3.276 -5.594 1.00 97.88 86 THR A C 1
ATOM 695 O O . THR A 1 86 ? -6.023 4.288 -5.158 1.00 97.88 86 THR A O 1
ATOM 698 N N . LEU A 1 87 ? -4.163 3.222 -5.857 1.00 96.81 87 LEU A N 1
ATOM 699 C CA . LEU A 1 87 ? -3.235 4.340 -5.735 1.00 96.81 87 LEU A CA 1
ATOM 700 C C . LEU A 1 87 ? -2.741 4.769 -7.118 1.00 96.81 87 LEU A C 1
ATOM 702 O O . LEU A 1 87 ? -2.385 3.941 -7.951 1.00 96.81 87 LEU A O 1
ATOM 706 N N . GLU A 1 88 ? -2.686 6.073 -7.342 1.00 97.50 88 GLU A N 1
ATOM 707 C CA . GLU A 1 88 ? -1.940 6.695 -8.435 1.00 97.50 88 GLU A CA 1
ATOM 708 C C . GLU A 1 88 ? -0.598 7.166 -7.868 1.00 97.50 88 GLU A C 1
ATOM 710 O O . GLU A 1 88 ? -0.576 7.828 -6.834 1.00 97.50 88 GLU A O 1
ATOM 715 N N . LEU A 1 89 ? 0.511 6.797 -8.501 1.00 97.75 89 LEU A N 1
ATOM 716 C CA . LEU A 1 89 ? 1.872 7.012 -8.011 1.00 97.75 89 LEU A CA 1
ATOM 717 C C . LEU A 1 89 ? 2.683 7.736 -9.089 1.00 97.75 89 LEU A C 1
ATOM 719 O O . LEU A 1 89 ? 2.626 7.341 -10.250 1.00 97.75 89 LEU A O 1
ATOM 723 N N . LEU A 1 90 ? 3.452 8.754 -8.710 1.00 97.75 90 LEU A N 1
ATOM 724 C CA . LEU A 1 90 ? 4.420 9.421 -9.583 1.00 97.75 90 LEU A CA 1
ATOM 725 C C . LEU A 1 90 ? 5.830 9.056 -9.124 1.00 97.75 90 LEU A C 1
ATOM 727 O O . LEU A 1 90 ? 6.162 9.241 -7.950 1.00 97.75 90 LEU A O 1
ATOM 731 N N . ASP A 1 91 ? 6.661 8.555 -10.031 1.00 97.94 91 ASP A N 1
ATOM 732 C CA . ASP A 1 91 ? 8.062 8.256 -9.746 1.00 97.94 91 ASP A CA 1
ATOM 733 C C . ASP A 1 91 ? 8.989 9.463 -10.010 1.00 97.94 91 ASP A C 1
ATOM 735 O O . ASP A 1 91 ? 8.604 10.475 -10.601 1.00 97.94 91 ASP A O 1
ATOM 739 N N . ALA A 1 92 ? 10.240 9.374 -9.558 1.00 97.94 92 ALA A N 1
ATOM 740 C CA . ALA A 1 92 ? 11.235 10.431 -9.738 1.00 97.94 92 ALA A CA 1
ATOM 741 C C . ALA A 1 92 ? 11.698 10.636 -11.198 1.00 97.94 92 ALA A C 1
ATOM 743 O O . ALA A 1 92 ? 12.361 11.635 -11.481 1.00 97.94 92 ALA A O 1
ATOM 744 N N . ASN A 1 93 ? 11.377 9.718 -12.115 1.00 97.88 93 ASN A N 1
ATOM 745 C CA . ASN A 1 93 ? 11.643 9.874 -13.546 1.00 97.88 93 ASN A CA 1
ATOM 746 C C . ASN A 1 93 ? 10.513 10.627 -14.267 1.00 97.88 93 ASN A C 1
ATOM 748 O O . ASN A 1 93 ? 10.695 11.029 -15.416 1.00 97.88 93 ASN A O 1
ATOM 752 N N . GLY A 1 94 ? 9.380 10.857 -13.597 1.00 97.94 94 GLY A N 1
ATOM 753 C CA . GLY A 1 94 ? 8.196 11.489 -14.172 1.00 97.94 94 GLY A CA 1
ATOM 754 C C . GLY A 1 94 ? 7.148 10.492 -14.675 1.00 97.94 94 GLY A C 1
ATOM 755 O O . GLY A 1 94 ? 6.175 10.920 -15.298 1.00 97.94 94 GLY A O 1
ATOM 756 N N . ASP A 1 95 ? 7.327 9.194 -14.416 1.00 98.12 95 ASP A N 1
ATOM 757 C CA . ASP A 1 95 ? 6.403 8.151 -14.845 1.00 98.12 95 ASP A CA 1
ATOM 758 C C . ASP A 1 95 ? 5.237 8.012 -13.856 1.00 98.12 95 ASP A C 1
ATOM 760 O O . ASP A 1 95 ? 5.404 7.980 -12.633 1.00 98.12 95 ASP A O 1
ATOM 764 N N . MET A 1 96 ? 4.027 7.917 -14.412 1.00 98.38 96 MET A N 1
ATOM 765 C CA . MET A 1 96 ? 2.802 7.672 -13.654 1.00 98.38 96 MET A CA 1
ATOM 766 C C . MET A 1 96 ? 2.487 6.178 -13.614 1.00 98.38 96 MET A C 1
ATOM 768 O O . MET A 1 96 ? 2.513 5.489 -14.639 1.00 98.38 96 MET A O 1
ATOM 772 N N . HIS A 1 97 ? 2.098 5.696 -12.439 1.00 98.38 97 HIS A N 1
ATOM 773 C CA . HIS A 1 97 ? 1.703 4.315 -12.215 1.00 98.38 97 HIS A CA 1
ATOM 774 C C . HIS A 1 97 ? 0.361 4.222 -11.493 1.00 98.38 97 HIS A C 1
ATOM 776 O O . HIS A 1 97 ? 0.073 5.006 -10.592 1.00 98.38 97 HIS A O 1
ATOM 782 N N . ILE A 1 98 ? -0.440 3.223 -11.848 1.00 98.56 98 ILE A N 1
ATOM 783 C CA . ILE A 1 98 ? -1.636 2.832 -11.107 1.00 98.56 98 ILE A CA 1
ATOM 784 C C . ILE A 1 98 ? -1.340 1.517 -10.399 1.00 98.56 98 ILE A C 1
ATOM 786 O O . ILE A 1 98 ? -1.107 0.501 -11.052 1.00 98.56 98 ILE A O 1
ATOM 790 N N . LEU A 1 99 ? -1.351 1.543 -9.069 1.00 98.69 99 LEU A N 1
ATOM 791 C CA . LEU A 1 99 ? -1.239 0.359 -8.228 1.00 98.69 99 LEU A CA 1
ATOM 792 C C . LEU A 1 99 ? -2.615 0.006 -7.671 1.00 98.69 99 LEU A C 1
ATOM 794 O O . LEU A 1 99 ? -3.256 0.821 -7.008 1.00 98.69 99 LEU A O 1
ATOM 798 N N . ILE A 1 100 ? -3.045 -1.224 -7.907 1.00 98.75 100 ILE A N 1
ATOM 799 C CA . ILE A 1 100 ? -4.291 -1.781 -7.388 1.00 98.75 100 ILE A CA 1
ATOM 800 C C . ILE A 1 100 ? -3.918 -2.919 -6.449 1.00 98.75 100 ILE A C 1
ATOM 802 O O . ILE A 1 100 ? -3.135 -3.783 -6.832 1.00 98.75 100 ILE A O 1
ATOM 806 N N . GLY A 1 101 ? -4.452 -2.910 -5.232 1.00 98.44 101 GLY A N 1
ATOM 807 C CA . GLY A 1 101 ? -4.245 -3.958 -4.238 1.00 98.44 101 GLY A CA 1
ATOM 808 C C . GLY A 1 101 ? -5.565 -4.518 -3.736 1.00 98.44 101 GLY A C 1
ATOM 809 O O . GLY A 1 101 ? -6.483 -3.760 -3.421 1.00 98.44 101 GLY A O 1
ATOM 810 N N . GLU A 1 102 ? -5.636 -5.837 -3.625 1.00 98.56 102 GLU A N 1
ATOM 811 C CA . GLU A 1 102 ? -6.761 -6.578 -3.062 1.00 98.56 102 GLU A CA 1
ATOM 812 C C . GLU A 1 102 ? -6.236 -7.459 -1.918 1.00 98.56 102 GLU A C 1
ATOM 814 O O . GLU A 1 102 ? -5.316 -8.258 -2.137 1.00 98.56 102 GLU A O 1
ATOM 819 N N . PRO A 1 103 ? -6.760 -7.319 -0.687 1.00 98.19 103 PRO A N 1
ATOM 820 C CA . PRO A 1 103 ? -6.327 -8.144 0.432 1.00 98.19 103 PRO A CA 1
ATOM 821 C C . PRO A 1 103 ? -6.780 -9.595 0.240 1.00 98.19 103 PRO A C 1
ATOM 823 O O . PRO A 1 103 ? -7.873 -9.859 -0.262 1.00 98.19 103 PRO A O 1
ATOM 826 N N . GLY A 1 104 ? -5.950 -10.540 0.676 1.00 97.50 104 GLY A N 1
ATOM 827 C CA . GLY A 1 104 ? -6.342 -11.934 0.847 1.00 97.50 104 GLY A CA 1
ATOM 828 C C . GLY A 1 104 ? -7.040 -12.145 2.191 1.00 97.50 104 GLY A C 1
ATOM 829 O O . GLY A 1 104 ? -7.899 -11.362 2.605 1.00 97.50 104 GLY A O 1
ATOM 830 N N . ASP A 1 105 ? -6.649 -13.202 2.902 1.00 96.94 105 ASP A N 1
ATOM 831 C CA . ASP A 1 105 ? -7.137 -13.439 4.259 1.00 96.94 105 ASP A CA 1
ATOM 832 C C . ASP A 1 105 ? -6.680 -12.308 5.188 1.00 96.94 105 ASP A C 1
ATOM 834 O O . ASP A 1 105 ? -5.501 -11.946 5.233 1.00 96.94 105 ASP A O 1
ATOM 838 N N . ILE A 1 106 ? -7.639 -11.721 5.902 1.00 96.88 106 ILE A N 1
ATOM 839 C CA . ILE A 1 106 ? -7.432 -10.539 6.740 1.00 96.88 106 ILE A CA 1
ATOM 840 C C . ILE A 1 106 ? -7.147 -10.962 8.177 1.00 96.88 106 ILE A C 1
ATOM 842 O O . ILE A 1 106 ? -7.921 -11.699 8.788 1.00 96.88 106 ILE A O 1
ATOM 846 N N . ILE A 1 107 ? -6.077 -10.406 8.735 1.00 97.19 107 ILE A N 1
ATOM 847 C CA . ILE A 1 107 ? -5.753 -10.434 10.156 1.00 97.19 107 ILE A CA 1
ATOM 848 C C . ILE A 1 107 ? -5.986 -9.017 10.701 1.00 97.19 107 ILE A C 1
ATOM 850 O O . ILE A 1 107 ? -5.195 -8.115 10.419 1.00 97.19 107 ILE A O 1
ATOM 854 N N . PRO A 1 108 ? -7.076 -8.780 11.448 1.00 96.25 108 PRO A N 1
ATOM 855 C CA . PRO A 1 108 ? -7.335 -7.480 12.045 1.00 96.25 108 PRO A CA 1
ATOM 856 C C . PRO A 1 108 ? -6.540 -7.305 13.342 1.00 96.25 108 PRO A C 1
ATOM 858 O O . PRO A 1 108 ? -6.522 -8.188 14.200 1.00 96.25 108 PRO A O 1
ATOM 861 N N . VAL A 1 109 ? -5.931 -6.136 13.511 1.00 96.38 109 VAL A N 1
ATOM 862 C CA . VAL A 1 109 ? -5.235 -5.724 14.732 1.00 96.38 109 VAL A CA 1
ATOM 863 C C . VAL A 1 109 ? -5.927 -4.467 15.270 1.00 96.38 109 VAL A C 1
ATOM 865 O O . VAL A 1 109 ? -5.742 -3.387 14.705 1.00 96.38 109 VAL A O 1
ATOM 868 N N . PRO A 1 110 ? -6.776 -4.594 16.305 1.00 95.38 110 PRO A N 1
ATOM 869 C CA . PRO A 1 110 ? -7.508 -3.464 16.862 1.00 95.38 110 PRO A CA 1
ATOM 870 C C . PRO A 1 110 ? -6.624 -2.615 17.784 1.00 95.38 110 PRO A C 1
ATOM 872 O O . PRO A 1 110 ? -5.776 -3.137 18.511 1.00 95.38 110 PRO A O 1
ATOM 875 N N . PHE A 1 111 ? -6.883 -1.312 17.798 1.00 94.81 111 PHE A N 1
ATOM 876 C CA . PHE A 1 111 ? -6.297 -0.339 18.711 1.00 94.81 111 PHE A CA 1
ATOM 877 C C . PHE A 1 111 ? -7.401 0.489 19.361 1.00 94.81 111 PHE A C 1
ATOM 879 O O . PHE A 1 111 ? -8.365 0.877 18.700 1.00 94.81 111 PHE A O 1
ATOM 886 N N . THR A 1 112 ? -7.220 0.795 20.642 1.00 94.44 112 THR A N 1
ATOM 887 C CA . THR A 1 112 ? -8.093 1.687 21.406 1.00 94.44 112 THR A CA 1
ATOM 888 C C . THR A 1 112 ? -7.225 2.577 22.283 1.00 94.44 112 THR A C 1
ATOM 890 O O . THR A 1 112 ? -6.332 2.072 22.969 1.00 94.44 112 THR A O 1
ATOM 893 N N . ASP A 1 113 ? -7.467 3.885 22.267 1.00 91.81 113 ASP A N 1
ATOM 894 C CA . ASP A 1 113 ? -6.766 4.823 23.147 1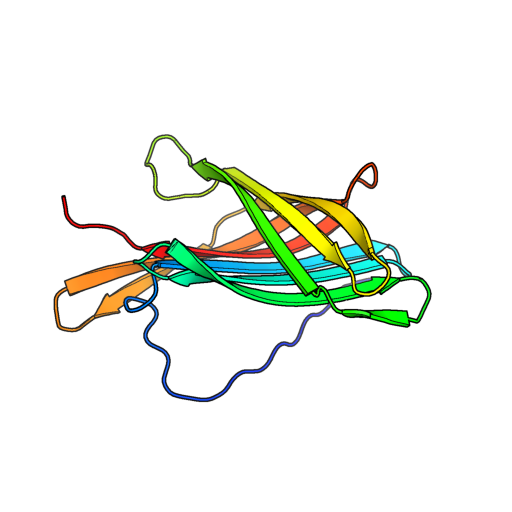.00 91.81 113 ASP A CA 1
ATOM 895 C C . ASP A 1 113 ? -7.521 5.087 24.461 1.00 91.81 113 ASP A C 1
ATOM 897 O O . ASP A 1 113 ? -8.599 4.548 24.718 1.00 91.81 113 ASP A O 1
ATOM 901 N N . ALA A 1 114 ? -6.938 5.923 25.324 1.00 91.62 114 ALA A N 1
ATOM 902 C CA . ALA A 1 114 ? -7.509 6.264 26.626 1.00 91.62 114 ALA A CA 1
ATOM 903 C C . ALA A 1 114 ? -8.814 7.084 26.541 1.00 91.62 114 ALA A C 1
ATOM 905 O O . ALA A 1 114 ? -9.581 7.105 27.503 1.00 91.62 114 ALA A O 1
ATOM 906 N N . GLU A 1 115 ? -9.073 7.746 25.410 1.00 90.75 115 GLU A N 1
ATOM 907 C CA . GLU A 1 115 ? -10.303 8.502 25.131 1.00 90.75 115 GLU A CA 1
ATOM 908 C C . GLU A 1 115 ? -11.376 7.610 24.469 1.00 90.75 115 GLU A C 1
ATOM 910 O O . GLU A 1 115 ? -12.520 8.022 24.242 1.00 90.75 115 GLU A O 1
ATOM 915 N N . GLY A 1 116 ? -11.025 6.351 24.191 1.00 91.62 116 GLY A N 1
ATOM 916 C CA . GLY A 1 116 ? -11.873 5.364 23.548 1.00 91.62 116 GLY A CA 1
ATOM 917 C C . GLY A 1 116 ? -12.032 5.592 22.047 1.00 91.62 116 GLY A C 1
ATOM 918 O O . GLY A 1 116 ? -13.055 5.168 21.510 1.00 91.62 116 GLY A O 1
ATOM 919 N N . ASN A 1 117 ? -11.108 6.291 21.378 1.00 91.50 117 ASN A N 1
ATOM 920 C CA . ASN A 1 117 ? -11.040 6.252 19.916 1.00 91.50 117 ASN A CA 1
ATOM 921 C C . ASN A 1 117 ? -10.533 4.877 19.484 1.00 91.50 117 ASN A C 1
ATOM 923 O O . ASN A 1 117 ? -9.680 4.292 20.152 1.00 91.50 117 ASN A O 1
ATOM 927 N N . GLU A 1 118 ? -11.036 4.381 18.357 1.00 93.56 118 GLU A N 1
ATOM 928 C CA . GLU A 1 118 ? -10.720 3.044 17.865 1.00 93.56 118 GLU A CA 1
ATOM 929 C C . GLU A 1 118 ? -10.154 3.097 16.445 1.00 93.56 118 GLU A C 1
ATOM 931 O O . GLU A 1 118 ? -10.552 3.918 15.614 1.00 93.56 118 GLU A O 1
ATOM 936 N N . SER A 1 119 ? -9.224 2.197 16.149 1.00 94.06 119 SER A N 1
ATOM 937 C CA . SER A 1 119 ? -8.749 1.945 14.791 1.00 94.06 119 SER A CA 1
ATOM 938 C C . SER A 1 119 ? -8.433 0.467 14.600 1.00 94.06 119 SER A C 1
ATOM 940 O O . SER A 1 119 ? -8.215 -0.277 15.556 1.00 94.06 119 SER A O 1
ATOM 942 N N . ILE A 1 120 ? -8.454 0.013 13.350 1.00 95.38 120 ILE A N 1
ATOM 943 C CA . ILE A 1 120 ? -8.149 -1.367 12.981 1.00 95.38 120 ILE A CA 1
ATOM 944 C C . ILE A 1 120 ? -7.073 -1.334 11.906 1.00 95.38 120 ILE A C 1
ATOM 946 O O . ILE A 1 120 ? -7.277 -0.786 10.821 1.00 95.38 120 ILE A O 1
ATOM 950 N N . LEU A 1 121 ? -5.927 -1.942 12.209 1.00 96.19 121 LEU A N 1
ATOM 951 C CA . LEU A 1 121 ? -4.895 -2.230 11.224 1.00 96.19 121 LEU A CA 1
ATOM 952 C C . LEU A 1 121 ? -5.188 -3.596 10.617 1.00 96.19 121 LEU A C 1
ATOM 954 O O . LEU A 1 121 ? -5.183 -4.619 11.297 1.00 96.19 121 LEU A O 1
ATOM 958 N N . VAL A 1 122 ? -5.464 -3.605 9.327 1.00 96.69 122 VAL A N 1
ATOM 959 C CA . VAL A 1 122 ? -5.619 -4.808 8.525 1.00 96.69 122 VAL A CA 1
ATOM 960 C C . VAL A 1 122 ? -4.245 -5.236 8.046 1.00 96.69 122 VAL A C 1
ATOM 962 O O . VAL A 1 122 ? -3.568 -4.482 7.353 1.00 96.69 122 VAL A O 1
ATOM 965 N N . GLN A 1 123 ? -3.866 -6.457 8.410 1.00 96.56 123 GLN A N 1
ATOM 966 C CA . GLN A 1 123 ? -2.682 -7.155 7.928 1.00 96.56 123 GLN A CA 1
ATOM 967 C C . GLN A 1 123 ? -3.126 -8.296 7.021 1.00 96.56 123 GLN A C 1
ATOM 969 O O . GLN A 1 123 ? -3.987 -9.095 7.391 1.00 96.56 123 GLN A O 1
ATOM 974 N N . SER A 1 124 ? -2.553 -8.389 5.829 1.00 97.00 124 SER A N 1
ATOM 975 C CA . SER A 1 124 ? -2.846 -9.471 4.896 1.00 97.00 124 SER A CA 1
ATOM 976 C C . SER A 1 124 ? -1.687 -9.680 3.927 1.00 97.00 124 SER A C 1
ATOM 978 O O . SER A 1 124 ? -0.861 -8.790 3.723 1.00 97.00 124 SER A O 1
ATOM 980 N N . PHE A 1 125 ? -1.650 -10.848 3.292 1.00 96.75 125 PHE A N 1
ATOM 981 C CA . PHE A 1 125 ? -0.992 -10.973 1.999 1.00 96.75 125 PHE A CA 1
ATOM 982 C C . PHE A 1 125 ? -2.019 -10.711 0.903 1.00 96.75 125 PHE A C 1
ATOM 984 O O . PHE A 1 125 ? -3.086 -11.323 0.887 1.00 96.75 125 PHE A O 1
ATOM 991 N N . GLY A 1 126 ? -1.698 -9.788 0.004 1.00 96.62 126 GLY A N 1
ATOM 992 C CA . GLY A 1 126 ? -2.594 -9.340 -1.053 1.00 96.62 126 GLY A CA 1
ATOM 993 C C . GLY A 1 126 ? -2.140 -9.750 -2.446 1.00 96.62 126 GLY A C 1
ATOM 994 O O . GLY A 1 126 ? -0.987 -10.133 -2.669 1.00 96.62 126 GLY A O 1
ATOM 995 N N . LYS A 1 127 ? -3.069 -9.615 -3.390 1.00 98.19 127 LYS A N 1
ATOM 996 C CA . LYS A 1 127 ? -2.782 -9.603 -4.823 1.00 98.19 127 LYS A CA 1
ATOM 997 C C . LYS A 1 127 ? -2.745 -8.169 -5.313 1.00 98.19 127 LYS A C 1
ATOM 999 O O . LYS A 1 127 ? -3.508 -7.326 -4.845 1.00 98.19 127 LYS A O 1
ATOM 1004 N N . PHE A 1 128 ? -1.867 -7.910 -6.268 1.00 98.69 128 PHE A N 1
ATOM 1005 C CA . PHE A 1 128 ? -1.614 -6.571 -6.756 1.00 98.69 128 PHE A CA 1
ATOM 1006 C C . PHE A 1 128 ? -1.469 -6.533 -8.272 1.00 98.69 128 PHE A C 1
ATOM 1008 O O . PHE A 1 128 ? -1.026 -7.488 -8.911 1.00 98.69 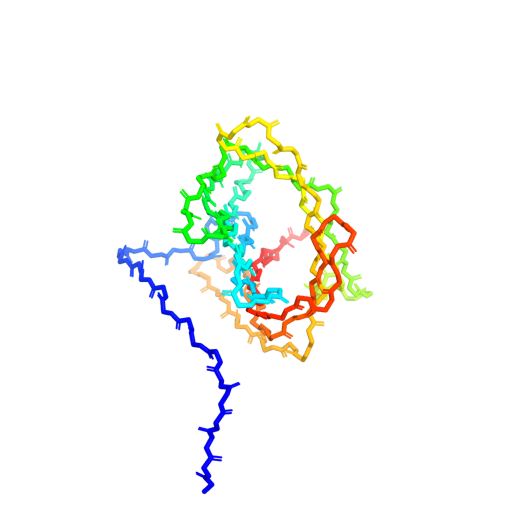128 PHE A O 1
ATOM 1015 N N . GLN A 1 129 ? -1.801 -5.379 -8.830 1.00 98.75 129 GLN A N 1
ATOM 1016 C CA . GLN A 1 129 ? -1.600 -5.026 -10.227 1.00 98.75 129 GLN A CA 1
ATOM 1017 C C . GLN A 1 129 ? -0.903 -3.666 -10.290 1.00 98.75 129 GLN A C 1
ATOM 1019 O O . GLN A 1 129 ? -1.317 -2.738 -9.598 1.00 98.75 129 GLN A O 1
ATOM 1024 N N . LEU A 1 130 ? 0.122 -3.537 -11.133 1.00 98.62 130 LEU A N 1
ATOM 1025 C CA . LEU A 1 130 ? 0.815 -2.278 -11.409 1.00 98.62 130 LEU A CA 1
ATOM 1026 C C . LEU A 1 130 ? 0.736 -1.970 -12.903 1.00 98.62 130 LEU A C 1
ATOM 1028 O O . LEU A 1 130 ? 1.382 -2.636 -13.711 1.00 98.62 130 LEU A O 1
ATOM 1032 N N . ASN A 1 131 ? -0.027 -0.945 -13.279 1.00 98.12 131 ASN A N 1
ATOM 1033 C CA . ASN A 1 131 ? -0.391 -0.679 -14.674 1.00 98.12 131 ASN A CA 1
ATOM 1034 C C . ASN A 1 131 ? -0.999 -1.943 -15.313 1.00 98.12 131 ASN A C 1
ATOM 1036 O O . ASN A 1 131 ? -1.979 -2.471 -14.795 1.00 98.12 131 ASN A O 1
ATOM 1040 N N . ASP A 1 132 ? -0.405 -2.455 -16.390 1.00 97.88 132 ASP A N 1
ATOM 1041 C CA . ASP A 1 132 ? -0.837 -3.685 -17.067 1.00 97.88 132 ASP A CA 1
ATOM 1042 C C . ASP A 1 132 ? -0.157 -4.955 -16.513 1.00 97.88 132 ASP A C 1
ATOM 1044 O O . ASP A 1 132 ? -0.383 -6.057 -17.012 1.00 97.88 132 ASP A O 1
ATOM 1048 N N . ILE A 1 133 ? 0.706 -4.821 -15.498 1.00 98.19 133 ILE A N 1
ATOM 1049 C CA . ILE A 1 133 ? 1.446 -5.934 -14.896 1.00 98.19 133 ILE A CA 1
ATOM 1050 C C . ILE A 1 133 ? 0.600 -6.542 -13.779 1.00 98.19 133 ILE A C 1
ATOM 1052 O O . ILE A 1 133 ? 0.311 -5.891 -12.775 1.00 98.19 133 ILE A O 1
ATOM 1056 N N . MET A 1 134 ? 0.224 -7.803 -13.969 1.00 97.75 134 MET A N 1
ATOM 1057 C CA . MET A 1 134 ? -0.625 -8.577 -13.063 1.00 97.75 134 MET A CA 1
ATOM 1058 C C . MET A 1 134 ? 0.204 -9.442 -12.104 1.00 97.75 134 MET A C 1
ATOM 1060 O O . MET A 1 134 ? 1.434 -9.448 -12.157 1.00 97.75 134 MET A O 1
ATOM 1064 N N . ASP A 1 135 ? -0.495 -10.188 -11.246 1.00 95.88 135 ASP A N 1
ATOM 1065 C CA . ASP A 1 135 ? 0.055 -11.231 -10.369 1.00 95.88 135 ASP A CA 1
ATOM 1066 C C . ASP A 1 135 ? 1.113 -10.749 -9.364 1.00 95.88 135 ASP A C 1
ATOM 1068 O O . ASP A 1 135 ? 1.894 -11.542 -8.836 1.00 95.88 135 ASP A O 1
ATOM 1072 N N . GLY A 1 136 ? 1.099 -9.455 -9.035 1.00 97.50 136 GLY A N 1
ATOM 1073 C CA . GLY A 1 136 ? 1.871 -8.931 -7.919 1.00 97.50 136 GLY A CA 1
ATOM 1074 C C . GLY A 1 136 ? 1.423 -9.568 -6.608 1.00 97.50 136 GLY A C 1
ATOM 1075 O O . GLY A 1 136 ? 0.228 -9.756 -6.367 1.00 97.50 136 GLY A O 1
ATOM 1076 N N . TYR A 1 137 ? 2.378 -9.882 -5.743 1.00 96.50 137 TYR A N 1
ATOM 1077 C CA . TYR A 1 137 ? 2.118 -10.492 -4.445 1.00 96.50 137 TYR A CA 1
ATOM 1078 C C . TYR A 1 137 ? 2.966 -9.829 -3.369 1.00 96.50 137 TYR A C 1
ATOM 1080 O O . TYR A 1 137 ? 4.136 -9.499 -3.583 1.00 96.50 137 TYR A O 1
ATOM 1088 N N . GLY A 1 138 ? 2.376 -9.617 -2.197 1.00 95.94 138 GLY A N 1
ATOM 1089 C CA . GLY A 1 138 ? 3.048 -8.853 -1.161 1.00 95.94 138 GLY A CA 1
ATOM 1090 C C . GLY A 1 138 ? 2.208 -8.582 0.069 1.00 95.94 138 GLY A C 1
ATOM 1091 O O . GLY A 1 138 ? 1.086 -9.074 0.197 1.00 95.94 138 GLY A O 1
ATOM 1092 N N . SER A 1 139 ? 2.765 -7.791 0.979 1.00 96.56 139 SER A N 1
ATOM 1093 C CA . SER A 1 139 ? 2.056 -7.327 2.166 1.00 96.56 139 SER A CA 1
ATOM 1094 C C . SER A 1 139 ? 1.016 -6.273 1.788 1.00 96.56 139 SER A C 1
ATOM 1096 O O . SER A 1 139 ? 1.281 -5.337 1.031 1.00 96.56 139 SER A O 1
ATOM 1098 N N . TYR A 1 140 ? -0.185 -6.455 2.325 1.00 97.62 140 TYR A N 1
ATOM 1099 C CA . TYR A 1 140 ? -1.277 -5.501 2.286 1.00 97.62 140 TYR A CA 1
ATOM 1100 C C . TYR A 1 140 ? -1.538 -5.040 3.719 1.00 97.62 140 TYR A C 1
ATOM 1102 O O . TYR A 1 140 ? -2.166 -5.756 4.503 1.00 97.62 140 TYR A O 1
ATOM 1110 N N . GLU A 1 141 ? -1.026 -3.862 4.063 1.00 97.25 141 GLU A N 1
ATOM 1111 C CA . GLU A 1 141 ? -1.216 -3.248 5.370 1.00 97.25 141 GLU A CA 1
ATOM 1112 C C . GLU A 1 141 ? -1.985 -1.938 5.212 1.00 97.25 141 GLU A C 1
ATOM 1114 O O . GLU A 1 141 ? -1.521 -0.999 4.563 1.00 97.25 141 GLU A O 1
ATOM 1119 N N . VAL A 1 142 ? -3.177 -1.863 5.805 1.00 96.56 142 VAL A N 1
ATOM 1120 C CA . VAL A 1 142 ? -3.945 -0.614 5.848 1.00 96.56 142 VAL A CA 1
ATOM 1121 C C . VAL A 1 142 ? -4.540 -0.384 7.224 1.00 96.56 142 VAL A C 1
ATOM 1123 O O . VAL A 1 142 ? -5.000 -1.321 7.867 1.00 96.56 142 VAL A O 1
ATOM 1126 N 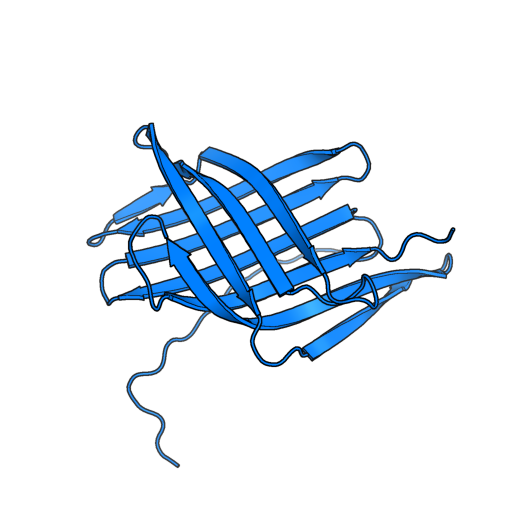N . LEU A 1 143 ? -4.554 0.863 7.680 1.00 94.69 143 LEU A N 1
ATOM 1127 C CA . LEU A 1 143 ? -5.264 1.261 8.891 1.00 94.69 143 LEU A CA 1
ATOM 1128 C C . LEU A 1 143 ? -6.542 1.987 8.504 1.00 94.69 143 LEU A C 1
ATOM 1130 O O . LEU A 1 143 ? -6.502 2.918 7.696 1.00 94.69 143 LEU A O 1
ATOM 1134 N N . ARG A 1 144 ? -7.632 1.620 9.169 1.00 90.31 144 ARG A N 1
ATOM 1135 C CA . ARG A 1 144 ? -8.866 2.394 9.193 1.00 90.31 144 ARG A CA 1
ATOM 1136 C C . ARG A 1 144 ? -9.148 2.869 10.609 1.00 90.31 144 ARG A C 1
ATOM 1138 O O . ARG A 1 144 ? -9.204 2.057 11.534 1.00 90.31 144 ARG A O 1
ATOM 1145 N N . ARG A 1 145 ? -9.376 4.167 10.775 1.00 88.56 145 ARG A N 1
ATOM 1146 C CA . ARG A 1 145 ? -9.967 4.710 12.000 1.00 88.56 145 ARG A CA 1
ATOM 1147 C C . ARG A 1 145 ? -11.481 4.481 12.004 1.00 88.56 145 ARG A C 1
ATOM 1149 O O . ARG A 1 145 ? -12.140 4.626 10.977 1.00 88.56 145 ARG A O 1
ATOM 1156 N N . MET A 1 146 ? -12.012 4.106 13.160 1.00 86.06 146 MET A N 1
ATOM 1157 C CA . MET A 1 146 ? -13.441 3.934 13.392 1.00 86.06 146 MET A CA 1
ATOM 1158 C C . MET A 1 146 ? -13.983 5.251 13.946 1.00 86.06 146 MET A C 1
ATOM 1160 O O . MET A 1 146 ? -13.798 5.560 15.124 1.00 86.06 146 MET A O 1
ATOM 1164 N N . ASP A 1 147 ? -14.601 6.066 13.096 1.00 71.06 147 ASP A N 1
ATOM 1165 C CA . ASP A 1 147 ? -15.227 7.298 13.567 1.00 71.06 147 ASP A CA 1
ATOM 1166 C C . ASP A 1 147 ? -16.458 6.957 14.417 1.00 71.06 147 ASP A C 1
ATOM 1168 O O . ASP A 1 147 ? -17.305 6.147 14.030 1.00 71.06 147 ASP A O 1
ATOM 1172 N N . LYS A 1 148 ? -16.557 7.574 15.599 1.00 58.91 148 LYS A N 1
ATOM 1173 C CA . LYS A 1 148 ? -17.792 7.551 16.385 1.00 58.91 148 LYS A CA 1
ATOM 1174 C C . LYS A 1 148 ? -18.789 8.473 15.685 1.00 58.91 148 LYS A C 1
ATOM 1176 O O . LYS A 1 148 ? -18.542 9.675 15.612 1.00 58.91 148 LYS A O 1
ATOM 1181 N N . ASN A 1 149 ? -19.867 7.894 15.154 1.00 45.41 149 ASN A N 1
ATOM 1182 C CA . ASN A 1 149 ? -21.046 8.646 14.709 1.00 45.41 149 ASN A CA 1
ATOM 1183 C C . ASN A 1 149 ? -21.601 9.531 15.830 1.00 45.41 149 ASN A C 1
ATOM 1185 O O . ASN A 1 149 ? -21.604 9.064 16.995 1.00 45.41 149 ASN A O 1
#

Secondary structure (DSSP, 8-state):
----S---------S---SSSSSEEEEEEEEEETTEEEEEEEEE-TTS-EEEEEEEEETTEEEEEEEEEEEEEEE-TTSSSEEEEEEEEEETTS-EEEEEEEE-S-EEEEEE-TT--EEEEEEEEEEEEETTEEEEEEEEEEEEEE---

Foldseek 3Di:
DDDPPDDDDDDDDDDDDDLLQFAKWWWWWKDLDPFWIWTKIWTQGPVRDIDIWIWIGGRNDTWIWPDKDWPDWAADPVNAHTQKTWMWTATPVRDIKIKMKGFDDWDWDWDADPVGWIKIWTWGWIWMDIHPRGRMITITIMMHTDDDD

pLDDT: mean 92.63, std 7.67, range [45.41, 98.75]